Protein AF-A0A1M4LBP0-F1 (afdb_monomer)

Foldseek 3Di:
DKKWKDFQCAADDDPDCPDDRRDGPLVVLQVVCVVLVFPDKDKAFDQWDDPPPDDIDGADPPDGDRGGMIIIDTHAAPVSVVVSCVVCVVSRPPIDMDDDFDWDWDQDPPRDTDTDGSYDPPDDDDDDD

Sequence (129 aa):
MLRIYLKPGERIKVADAKIFNHRPLYRALVTSAKQAGIVNAVAHHTHYGYSNHGSLEERGVELQNPHLTMCVELIGERDKLELFCRQHGEHLRNKVIVYKHLEHWHIHHGADIVTSDMVEEHKPLVEAG

Mean predicted aligned error: 8.5 Å

Radius of gyration: 18.6 Å; Cα contacts (8 Å, |Δi|>4): 199; chains: 1; bounding box: 36×56×53 Å

pLDDT: mean 84.73, std 17.52, range [35.22, 98.62]

Nearest PDB structures (foldseek):
  6mm2-assembly1_A  TM=6.289E-01  e=5.106E-02  Cyanobium sp. PCC 7001
  7r31-assembly1_A  TM=5.724E-01  e=2.580E-02  Synechocystis sp. PCC 6803
  1pil-assembly1_A  TM=5.667E-01  e=2.580E-02  Escherichia coli
  7cyf-assembly1_D  TM=6.016E-01  e=5.433E-02  Synechocystis sp. PCC 6803 substr. Kazusa
  8d8k-assembly1_F  TM=4.060E-01  e=1.296E-01  Saccharomyces cerevisiae

Structure (mmCIF, N/CA/C/O backbone):
data_AF-A0A1M4LBP0-F1
#
_entry.id   AF-A0A1M4LBP0-F1
#
loop_
_atom_site.group_PDB
_atom_site.id
_atom_site.type_symbol
_atom_site.label_atom_id
_atom_site.label_alt_id
_atom_site.label_comp_id
_atom_site.label_asym_id
_atom_site.label_entity_id
_atom_site.label_seq_id
_atom_site.pdbx_PDB_ins_code
_atom_site.Cartn_x
_atom_site.Cartn_y
_atom_site.Cartn_z
_atom_site.occupancy
_atom_site.B_iso_or_equiv
_atom_site.auth_seq_id
_atom_site.auth_comp_id
_atom_site.auth_asym_id
_atom_site.auth_atom_id
_atom_site.pdbx_PDB_model_num
ATOM 1 N N . MET A 1 1 ? -0.328 -2.585 -10.300 1.00 96.12 1 MET A N 1
ATOM 2 C CA . MET A 1 1 ? -0.029 -1.847 -9.053 1.00 96.12 1 MET A CA 1
ATOM 3 C C . MET A 1 1 ? -1.271 -1.740 -8.202 1.00 96.12 1 MET A C 1
ATOM 5 O O . MET A 1 1 ? -2.327 -1.399 -8.720 1.00 96.12 1 MET A O 1
ATOM 9 N N . LEU A 1 2 ? -1.130 -1.999 -6.911 1.00 97.94 2 LEU A N 1
ATOM 10 C CA . LEU A 1 2 ? -2.164 -1.858 -5.900 1.00 97.94 2 LEU A CA 1
ATOM 11 C C . LEU A 1 2 ? -1.722 -0.795 -4.890 1.00 97.94 2 LEU A C 1
ATOM 13 O O . LEU A 1 2 ? -0.593 -0.841 -4.409 1.00 97.94 2 LEU A O 1
ATOM 17 N N . ARG A 1 3 ? -2.600 0.148 -4.556 1.00 98.31 3 ARG A N 1
ATOM 18 C CA . ARG A 1 3 ? -2.397 1.135 -3.489 1.00 98.31 3 ARG A CA 1
ATOM 19 C C . ARG A 1 3 ? -3.455 0.951 -2.420 1.00 98.31 3 ARG A C 1
ATOM 21 O O . ARG A 1 3 ? -4.644 1.003 -2.723 1.00 98.31 3 ARG A O 1
ATOM 28 N N . ILE A 1 4 ? -3.017 0.750 -1.186 1.00 98.06 4 ILE A N 1
ATOM 29 C CA . ILE A 1 4 ? -3.870 0.582 -0.010 1.00 98.06 4 ILE A CA 1
ATOM 30 C C . ILE A 1 4 ? -3.646 1.798 0.880 1.00 98.06 4 ILE A C 1
ATOM 32 O O . ILE A 1 4 ? -2.548 1.969 1.409 1.00 98.06 4 ILE A O 1
ATOM 36 N N . TYR A 1 5 ? -4.670 2.628 1.058 1.00 97.06 5 TYR A N 1
ATOM 37 C CA . TYR A 1 5 ? -4.601 3.795 1.935 1.00 97.06 5 TYR A CA 1
ATOM 38 C C . TYR A 1 5 ? -5.034 3.429 3.350 1.00 97.06 5 TYR A C 1
ATOM 40 O O . TYR A 1 5 ? -6.089 2.826 3.559 1.00 97.06 5 TYR A O 1
ATOM 48 N N . LEU A 1 6 ? -4.218 3.811 4.326 1.00 95.38 6 LEU A N 1
ATOM 49 C CA . LEU A 1 6 ? -4.428 3.521 5.740 1.00 95.38 6 LEU A CA 1
ATOM 50 C C . LEU A 1 6 ? -3.833 4.623 6.624 1.00 95.38 6 LEU A C 1
ATOM 52 O O . LEU A 1 6 ? -3.302 5.617 6.122 1.00 95.38 6 LEU A O 1
ATOM 56 N N . LYS A 1 7 ? -3.932 4.450 7.942 1.00 95.00 7 LYS A N 1
ATOM 57 C CA . LYS A 1 7 ? -3.351 5.360 8.935 1.00 95.00 7 LYS A CA 1
ATOM 58 C C . LYS A 1 7 ? -2.161 4.693 9.658 1.00 95.00 7 LYS A C 1
ATOM 60 O O . LYS A 1 7 ? -2.255 3.513 10.008 1.00 95.00 7 LYS A O 1
ATOM 65 N N . PRO A 1 8 ? -1.057 5.410 9.957 1.00 93.12 8 PRO A N 1
ATOM 66 C CA . PRO A 1 8 ? 0.112 4.874 10.664 1.00 93.12 8 PRO A CA 1
ATOM 67 C C . PRO A 1 8 ? -0.207 4.281 12.039 1.00 93.12 8 PRO A C 1
ATOM 69 O O . PRO A 1 8 ? 0.492 3.376 12.509 1.00 93.12 8 PRO A O 1
ATOM 72 N N . GLY A 1 9 ? -1.254 4.788 12.695 1.00 91.31 9 GLY A N 1
ATOM 73 C CA . GLY A 1 9 ? -1.736 4.294 13.982 1.00 91.31 9 GLY A CA 1
ATOM 74 C C . GLY A 1 9 ? -2.396 2.915 13.923 1.00 91.31 9 GLY A C 1
ATOM 75 O O . GLY A 1 9 ? -2.527 2.271 14.959 1.00 91.31 9 GLY A O 1
ATOM 76 N N . GLU A 1 10 ? -2.772 2.417 12.742 1.00 92.19 10 GLU A N 1
ATOM 77 C CA . GLU A 1 10 ? -3.477 1.138 12.624 1.00 92.19 10 GLU A CA 1
ATOM 78 C C . GLU A 1 10 ? -2.564 -0.055 12.931 1.00 92.19 10 GLU A C 1
ATOM 80 O O . GLU A 1 10 ? -1.349 -0.042 12.695 1.00 92.19 10 GLU A O 1
ATOM 85 N N . ARG A 1 11 ? -3.155 -1.098 13.514 1.00 90.38 11 ARG A N 1
ATOM 86 C CA . ARG A 1 11 ? -2.473 -2.289 14.034 1.00 90.38 11 ARG A CA 1
ATOM 87 C C . ARG A 1 11 ? -3.190 -3.544 13.551 1.00 90.38 11 ARG A C 1
ATOM 89 O O . ARG A 1 11 ? -4.388 -3.495 13.273 1.00 90.38 11 ARG A O 1
ATOM 96 N N . ILE A 1 12 ? -2.462 -4.657 13.469 1.00 85.56 12 ILE A N 1
ATOM 97 C CA . ILE A 1 12 ? -3.078 -5.969 13.234 1.00 85.56 12 ILE A CA 1
ATOM 98 C C . ILE A 1 12 ? -3.997 -6.286 14.418 1.00 85.56 12 ILE A C 1
ATOM 100 O O . ILE A 1 12 ? -3.584 -6.175 15.572 1.00 85.56 12 ILE A O 1
ATOM 104 N N . LYS A 1 13 ? -5.234 -6.690 14.130 1.00 71.50 13 LYS A N 1
ATOM 105 C CA . LYS A 1 13 ? -6.144 -7.259 15.127 1.00 71.50 13 LYS A CA 1
ATOM 106 C C . LYS A 1 13 ? -5.931 -8.773 15.123 1.00 71.50 13 LYS A C 1
ATOM 108 O O . LYS A 1 13 ? -6.282 -9.416 14.148 1.00 71.50 13 LYS A O 1
ATOM 113 N N . VAL A 1 14 ? -5.299 -9.334 16.152 1.00 64.19 14 VAL A N 1
ATOM 114 C CA . VAL A 1 14 ? -5.159 -10.795 16.301 1.00 64.19 14 VAL A CA 1
ATOM 115 C C . VAL A 1 14 ? -6.097 -11.236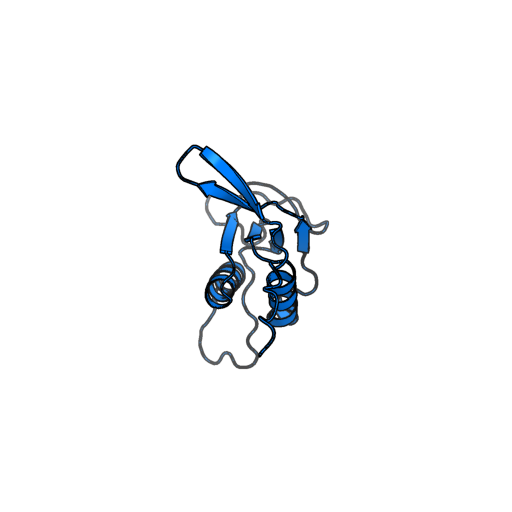 17.420 1.00 64.19 14 VAL A C 1
ATOM 117 O O . VAL A 1 14 ? -6.055 -10.648 18.499 1.00 64.19 14 VAL A O 1
ATOM 120 N N . ALA A 1 15 ? -6.940 -12.239 17.155 1.00 56.47 15 ALA A N 1
ATOM 121 C CA . ALA A 1 15 ? -7.993 -12.694 18.069 1.00 56.47 15 ALA A CA 1
ATOM 122 C C . ALA A 1 15 ? -7.472 -13.172 19.445 1.00 56.47 15 ALA A C 1
ATOM 124 O O . ALA A 1 15 ? -8.169 -12.994 20.434 1.00 56.47 15 ALA A O 1
ATOM 125 N N . ASP A 1 16 ? -6.230 -13.671 19.526 1.00 50.31 16 ASP A N 1
ATOM 126 C CA . ASP A 1 16 ? -5.628 -14.242 20.746 1.00 50.31 16 ASP A CA 1
ATOM 127 C C . ASP A 1 16 ? -4.268 -13.616 21.114 1.00 50.31 16 ASP A C 1
ATOM 129 O O . ASP A 1 16 ? -3.283 -14.299 21.410 1.00 50.31 16 ASP A O 1
ATOM 133 N N . ALA A 1 17 ? -4.158 -12.287 21.100 1.00 53.53 17 ALA A N 1
ATOM 134 C CA . ALA A 1 17 ? -2.903 -11.612 21.438 1.00 53.53 17 ALA A CA 1
ATOM 135 C C . ALA A 1 17 ? -2.641 -11.549 22.960 1.00 53.53 17 ALA A C 1
ATOM 137 O O . ALA A 1 17 ? -2.624 -10.475 23.557 1.00 53.53 17 ALA A O 1
ATOM 138 N N . LYS A 1 18 ? -2.338 -12.696 23.586 1.00 50.19 18 LYS A N 1
ATOM 139 C CA . LYS A 1 18 ? -1.623 -12.752 24.885 1.00 50.19 18 LYS A CA 1
ATOM 140 C C . LYS A 1 18 ? -0.152 -12.319 24.775 1.00 50.19 18 LYS A C 1
ATOM 142 O O . LYS A 1 18 ? 0.558 -12.274 25.774 1.00 50.19 18 LYS A O 1
ATOM 147 N N . ILE A 1 19 ? 0.318 -11.993 23.571 1.00 48.41 19 ILE A N 1
ATOM 148 C CA . ILE A 1 19 ? 1.683 -11.548 23.300 1.00 48.41 19 ILE A CA 1
ATOM 149 C C . ILE A 1 19 ? 1.604 -10.238 22.513 1.00 48.41 19 ILE A C 1
ATOM 151 O O . ILE A 1 19 ? 0.981 -10.185 21.456 1.00 48.41 19 ILE A O 1
ATOM 155 N N . PHE A 1 20 ? 2.253 -9.217 23.071 1.00 47.59 20 PHE A N 1
ATOM 156 C CA . PHE A 1 20 ? 2.520 -7.825 22.671 1.00 47.59 20 PHE A CA 1
ATOM 157 C C . PHE A 1 20 ? 2.863 -7.522 21.190 1.00 47.59 20 PHE A C 1
ATOM 159 O O . PHE A 1 20 ? 3.660 -6.626 20.904 1.00 47.59 20 PHE A O 1
ATOM 166 N N . ASN A 1 21 ? 2.291 -8.204 20.199 1.00 53.78 21 ASN A N 1
ATOM 167 C CA . ASN A 1 21 ? 2.608 -7.955 18.796 1.00 53.78 21 ASN A CA 1
ATOM 168 C C . ASN A 1 21 ? 1.789 -6.776 18.235 1.00 53.78 21 ASN A C 1
ATOM 170 O O . ASN A 1 21 ? 0.980 -6.919 17.321 1.00 53.78 21 ASN A O 1
ATOM 174 N N . HIS A 1 22 ? 2.032 -5.577 18.775 1.00 65.62 22 HIS A N 1
ATOM 175 C CA . HIS A 1 22 ? 1.492 -4.289 18.320 1.00 65.62 22 HIS A CA 1
ATOM 176 C C . HIS A 1 22 ? 2.155 -3.805 17.017 1.00 65.62 22 HIS A C 1
ATOM 178 O O . HIS A 1 22 ? 2.485 -2.622 16.872 1.00 65.62 22 HIS A O 1
ATOM 184 N N . ARG A 1 23 ? 2.406 -4.701 16.056 1.00 83.81 23 ARG A N 1
ATOM 185 C CA . ARG A 1 23 ? 3.055 -4.313 14.802 1.00 83.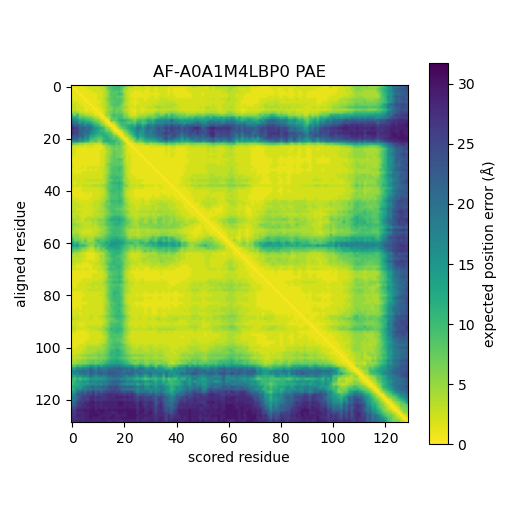81 23 ARG A CA 1
ATOM 186 C C . ARG A 1 23 ? 2.119 -3.375 14.017 1.00 83.81 23 ARG A C 1
ATOM 188 O O . ARG A 1 23 ? 0.945 -3.708 13.827 1.00 83.81 23 ARG A O 1
ATOM 195 N N . PRO A 1 24 ? 2.609 -2.213 13.544 1.00 92.94 24 PRO A N 1
ATOM 196 C CA . PRO A 1 24 ? 1.852 -1.355 12.640 1.00 92.94 24 PRO A CA 1
ATOM 197 C C . PRO A 1 24 ? 1.364 -2.125 11.416 1.00 92.94 24 PRO A C 1
ATOM 199 O O . PRO A 1 24 ? 2.148 -2.853 10.799 1.00 92.94 24 PRO A O 1
ATOM 202 N N . LEU A 1 25 ? 0.092 -1.942 11.054 1.00 94.38 25 LEU A N 1
ATOM 203 C CA . LEU A 1 25 ? -0.539 -2.669 9.952 1.00 94.38 25 LEU A CA 1
ATOM 204 C C . LEU A 1 25 ? 0.251 -2.497 8.647 1.00 94.38 25 LEU A C 1
ATOM 206 O O . LEU A 1 25 ? 0.520 -3.483 7.969 1.00 94.38 25 LEU A O 1
ATOM 210 N N . TYR A 1 26 ? 0.721 -1.283 8.339 1.00 96.12 26 TYR A N 1
ATOM 211 C CA . TYR A 1 26 ? 1.513 -1.035 7.129 1.00 96.12 26 TYR A CA 1
ATOM 212 C C . TYR A 1 26 ? 2.783 -1.900 7.063 1.00 96.12 26 TYR A C 1
ATOM 214 O O . TYR A 1 26 ? 3.101 -2.450 6.012 1.00 96.12 26 TYR A O 1
ATOM 222 N N . ARG A 1 27 ? 3.489 -2.086 8.192 1.00 95.75 27 ARG A N 1
ATOM 223 C CA . ARG A 1 27 ? 4.700 -2.927 8.247 1.00 95.75 27 ARG A CA 1
ATOM 224 C C . ARG A 1 27 ? 4.357 -4.390 8.039 1.00 95.75 27 ARG A C 1
ATOM 226 O O . ARG A 1 27 ? 5.108 -5.111 7.388 1.00 95.75 27 ARG A O 1
ATOM 233 N N . ALA A 1 28 ? 3.240 -4.827 8.611 1.00 95.19 28 ALA A N 1
ATOM 234 C CA . ALA A 1 28 ? 2.760 -6.188 8.455 1.00 95.19 28 ALA A CA 1
ATOM 235 C C . ALA A 1 28 ? 2.394 -6.499 7.002 1.00 95.19 28 ALA A C 1
ATOM 237 O O . ALA A 1 28 ? 2.820 -7.528 6.491 1.00 95.19 28 ALA A O 1
ATOM 238 N N . LEU A 1 29 ? 1.697 -5.579 6.327 1.00 97.00 29 LEU A N 1
ATOM 239 C CA . LEU A 1 29 ? 1.353 -5.712 4.912 1.00 97.00 29 LEU A CA 1
ATOM 240 C C . LEU A 1 29 ? 2.608 -5.792 4.036 1.00 97.00 29 LEU A C 1
ATOM 242 O O . LEU A 1 29 ? 2.716 -6.710 3.234 1.00 97.00 29 LEU A O 1
ATOM 246 N N . VAL A 1 30 ? 3.591 -4.906 4.233 1.00 98.06 30 VAL A N 1
ATOM 247 C CA . VAL A 1 30 ? 4.858 -4.953 3.474 1.00 98.06 30 VAL A CA 1
ATOM 248 C C . VAL A 1 30 ? 5.629 -6.253 3.741 1.00 98.06 30 VAL A C 1
ATOM 250 O O . VAL A 1 30 ? 6.148 -6.869 2.812 1.00 98.06 30 VAL A O 1
ATOM 253 N N . THR A 1 31 ? 5.669 -6.714 4.996 1.00 97.00 31 THR A N 1
ATOM 254 C CA . THR A 1 31 ? 6.330 -7.985 5.353 1.00 97.00 31 THR A CA 1
ATOM 255 C C . THR A 1 31 ? 5.640 -9.177 4.686 1.00 97.00 31 THR A C 1
ATOM 257 O O . THR A 1 31 ? 6.312 -10.014 4.089 1.00 97.00 31 THR A O 1
ATOM 260 N N . SER A 1 32 ? 4.308 -9.233 4.757 1.00 96.62 32 SER A N 1
ATOM 261 C CA . SER A 1 32 ? 3.504 -10.288 4.134 1.00 96.62 32 SER A CA 1
ATOM 262 C C . SER A 1 32 ? 3.657 -10.275 2.612 1.00 96.62 32 SER A C 1
ATOM 264 O O . SER A 1 32 ? 3.855 -11.315 1.995 1.00 96.62 32 SER A O 1
ATOM 266 N N . ALA A 1 33 ? 3.681 -9.088 1.996 1.00 97.94 33 ALA A N 1
ATOM 267 C CA . ALA A 1 33 ? 3.872 -8.940 0.556 1.00 97.94 33 ALA A CA 1
ATOM 268 C C . ALA A 1 33 ? 5.214 -9.522 0.096 1.00 97.94 33 ALA A C 1
ATOM 270 O O . ALA A 1 33 ? 5.274 -10.229 -0.911 1.00 97.94 33 ALA A O 1
ATOM 271 N N . LYS A 1 34 ? 6.283 -9.287 0.870 1.00 97.62 34 LYS A N 1
ATOM 272 C CA . LYS A 1 34 ? 7.595 -9.887 0.603 1.00 97.62 34 LYS A CA 1
ATOM 273 C C . LYS A 1 34 ? 7.552 -11.414 0.690 1.00 97.62 34 LYS A C 1
ATOM 275 O O . LYS A 1 34 ? 8.143 -12.077 -0.156 1.00 97.62 34 LYS A O 1
ATOM 280 N N . GLN A 1 35 ? 6.857 -11.961 1.688 1.00 96.75 35 GLN A N 1
ATOM 281 C CA . GLN A 1 35 ? 6.678 -13.410 1.857 1.00 96.75 35 GLN A CA 1
ATOM 282 C C . GLN A 1 35 ? 5.843 -14.027 0.725 1.00 96.75 35 GLN A C 1
ATOM 284 O O . GLN A 1 35 ? 6.130 -15.138 0.297 1.00 96.75 35 GLN A O 1
ATOM 289 N N . ALA A 1 36 ? 4.866 -13.286 0.198 1.00 95.38 36 ALA A N 1
ATOM 290 C CA . ALA A 1 36 ? 4.028 -13.684 -0.931 1.00 95.38 36 ALA A CA 1
ATOM 291 C C . ALA A 1 36 ? 4.718 -13.546 -2.306 1.00 95.38 36 ALA A C 1
ATOM 293 O O . ALA A 1 36 ? 4.089 -13.793 -3.333 1.00 95.38 36 ALA A O 1
ATOM 294 N N . GLY A 1 37 ? 5.989 -13.128 -2.353 1.00 95.56 37 GLY A N 1
ATOM 295 C CA . GLY A 1 37 ? 6.730 -12.976 -3.607 1.00 95.56 37 GLY A CA 1
ATOM 296 C C . GLY A 1 37 ? 6.247 -11.816 -4.484 1.00 95.56 37 GLY A C 1
ATOM 297 O O . GLY A 1 37 ? 6.452 -11.840 -5.696 1.00 95.56 37 GLY A O 1
ATOM 298 N N . ILE A 1 38 ? 5.600 -10.802 -3.899 1.00 97.00 38 ILE A N 1
ATOM 299 C CA . ILE A 1 38 ? 5.228 -9.578 -4.621 1.00 97.00 38 ILE A CA 1
ATOM 300 C C . ILE A 1 38 ? 6.509 -8.841 -5.046 1.00 97.00 38 ILE A C 1
ATOM 302 O O . ILE A 1 38 ? 7.414 -8.648 -4.230 1.00 97.00 38 ILE A O 1
ATOM 306 N N . VAL A 1 39 ? 6.572 -8.425 -6.319 1.00 94.81 39 VAL A N 1
ATOM 307 C CA . VAL A 1 39 ? 7.778 -7.863 -6.961 1.00 94.81 39 VAL A CA 1
ATOM 308 C C . VAL A 1 39 ? 8.309 -6.643 -6.211 1.00 94.81 39 VAL A C 1
ATOM 310 O O . VAL A 1 39 ? 9.508 -6.548 -5.957 1.00 94.81 39 VAL A O 1
ATOM 313 N N . ASN A 1 40 ? 7.426 -5.728 -5.809 1.00 97.50 40 ASN A N 1
ATOM 314 C CA . ASN A 1 40 ? 7.792 -4.576 -4.989 1.00 97.50 40 ASN A CA 1
ATOM 315 C C . ASN A 1 40 ? 6.697 -4.239 -3.971 1.00 97.50 40 ASN A C 1
ATOM 317 O O . ASN A 1 40 ? 5.509 -4.324 -4.283 1.00 97.50 40 ASN A O 1
ATOM 321 N N . ALA A 1 41 ? 7.102 -3.823 -2.770 1.00 98.38 41 ALA A N 1
ATOM 322 C CA . ALA A 1 41 ? 6.202 -3.423 -1.694 1.00 98.38 41 ALA A CA 1
ATOM 323 C C . ALA A 1 41 ? 6.811 -2.279 -0.873 1.00 98.38 41 ALA A C 1
ATOM 325 O O . ALA A 1 41 ? 7.858 -2.455 -0.248 1.00 98.38 41 ALA A O 1
ATOM 326 N N . VAL A 1 42 ? 6.156 -1.117 -0.845 1.00 98.25 42 VAL A N 1
ATOM 327 C CA . VAL A 1 42 ? 6.672 0.097 -0.188 1.00 98.25 42 VAL A CA 1
ATOM 328 C C . VAL A 1 42 ? 5.570 0.786 0.613 1.00 98.25 42 VAL A C 1
ATOM 330 O O . VAL A 1 42 ? 4.406 0.789 0.225 1.00 98.25 42 VAL A O 1
ATOM 333 N N . ALA A 1 43 ? 5.936 1.381 1.749 1.00 97.88 43 ALA A N 1
ATOM 334 C CA . A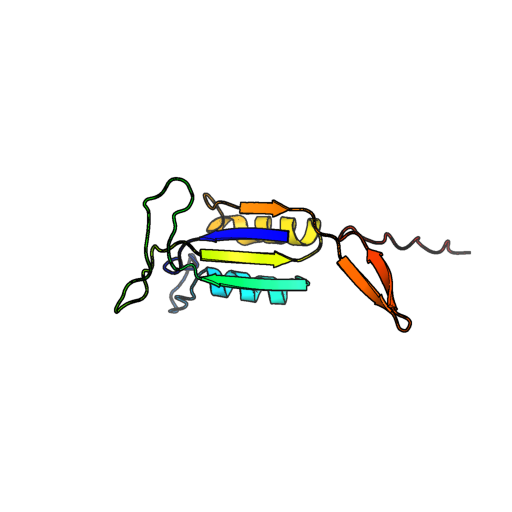LA A 1 43 ? 5.055 2.236 2.536 1.00 97.88 43 ALA A CA 1
ATOM 335 C C . ALA A 1 43 ? 5.447 3.711 2.357 1.00 97.88 43 ALA A C 1
ATOM 337 O O . ALA A 1 43 ? 6.560 4.108 2.696 1.00 97.88 43 ALA A O 1
ATOM 338 N N . HIS A 1 44 ? 4.520 4.527 1.863 1.00 96.75 44 HIS A N 1
ATOM 339 C CA . HIS A 1 44 ? 4.690 5.961 1.657 1.00 96.75 44 HIS A CA 1
ATOM 340 C C . HIS A 1 44 ? 4.011 6.740 2.780 1.00 96.75 44 HIS A C 1
ATOM 342 O O . HIS A 1 44 ? 2.791 6.667 2.943 1.00 96.75 44 HIS A O 1
ATOM 348 N N . HIS A 1 45 ? 4.797 7.514 3.524 1.00 93.12 45 HIS A N 1
ATOM 349 C CA . HIS A 1 45 ? 4.279 8.507 4.459 1.00 93.12 45 HIS A CA 1
ATOM 350 C C . HIS A 1 45 ? 3.964 9.803 3.711 1.00 93.12 45 HIS A C 1
ATOM 352 O O . HIS A 1 45 ? 4.768 10.262 2.900 1.00 93.12 45 HIS A O 1
ATOM 358 N N . THR A 1 46 ? 2.803 10.393 3.987 1.00 92.31 46 THR A N 1
ATOM 359 C CA . THR A 1 46 ? 2.469 11.730 3.484 1.00 92.31 46 THR A CA 1
ATOM 360 C C . THR A 1 46 ? 2.851 12.796 4.509 1.00 92.31 46 THR A C 1
ATOM 362 O O . THR A 1 46 ? 3.175 12.481 5.654 1.00 92.31 46 THR A O 1
ATOM 365 N N . HIS A 1 47 ? 2.854 14.057 4.080 1.00 93.81 47 HIS A N 1
ATOM 366 C CA . HIS A 1 47 ? 3.083 15.216 4.949 1.00 93.81 47 HIS A CA 1
ATOM 367 C C . HIS A 1 47 ? 1.791 15.977 5.254 1.00 93.81 47 HIS A C 1
ATOM 369 O O . HIS A 1 47 ? 1.679 16.592 6.306 1.00 93.81 47 HIS A O 1
ATOM 375 N N . TYR A 1 48 ? 0.822 15.910 4.344 1.00 95.19 48 TYR A N 1
ATOM 376 C CA . TYR A 1 48 ? -0.479 16.547 4.446 1.00 95.19 48 TYR A CA 1
ATOM 377 C C . TYR A 1 48 ? -1.461 15.791 3.555 1.00 95.19 48 TYR A C 1
ATOM 379 O O . TYR A 1 48 ? -1.093 15.381 2.449 1.00 95.19 48 TYR A O 1
ATOM 387 N N . GLY A 1 49 ? -2.693 15.597 4.012 1.00 94.06 49 GLY A N 1
ATOM 388 C CA . GLY A 1 49 ? -3.736 15.009 3.181 1.00 94.06 49 GLY A CA 1
ATOM 389 C C . GLY A 1 49 ? -4.896 14.419 3.964 1.00 94.06 49 GLY A C 1
ATOM 390 O O . GLY A 1 49 ? -4.939 14.442 5.188 1.00 94.06 49 GLY A O 1
ATOM 391 N N . TYR A 1 50 ? -5.837 13.851 3.223 1.00 93.75 50 TYR A N 1
ATOM 392 C CA . TYR A 1 50 ? -6.986 13.126 3.747 1.00 93.75 50 TYR A CA 1
ATOM 393 C C . TYR A 1 50 ? -7.192 11.850 2.929 1.00 93.75 50 TYR A C 1
ATOM 395 O O . TYR A 1 50 ? -6.640 11.687 1.840 1.00 93.75 50 TYR A O 1
ATOM 403 N N . SER A 1 51 ? -7.990 10.923 3.447 1.00 91.12 51 SER A N 1
ATOM 404 C CA . SER A 1 51 ? -8.402 9.731 2.706 1.00 91.12 51 SER A CA 1
ATOM 405 C C . SER A 1 51 ? -9.801 9.313 3.132 1.00 91.12 51 SER A C 1
ATOM 407 O O . SER A 1 51 ? -10.211 9.579 4.263 1.00 91.12 51 SER A O 1
ATOM 409 N N . ASN A 1 52 ? -10.526 8.662 2.221 1.00 90.88 52 ASN A N 1
ATOM 410 C CA . ASN A 1 52 ? -11.867 8.129 2.452 1.00 90.88 52 ASN A CA 1
ATOM 411 C C . ASN A 1 52 ? -12.862 9.164 3.015 1.00 90.88 52 ASN A C 1
ATOM 413 O O . ASN A 1 52 ? -13.573 8.880 3.974 1.00 90.88 52 ASN A O 1
ATOM 417 N N . HIS A 1 53 ? -12.857 10.383 2.462 1.00 90.31 53 HIS A N 1
ATOM 418 C CA . HIS A 1 53 ? -13.684 11.513 2.923 1.00 90.31 53 HIS A CA 1
ATOM 419 C C . HIS A 1 53 ? -13.452 11.938 4.387 1.00 90.31 53 HIS A C 1
ATOM 421 O O . HIS A 1 53 ? -14.284 12.629 4.969 1.00 90.31 53 HIS A O 1
ATOM 427 N N . GLY A 1 54 ? -12.334 11.529 4.994 1.00 89.50 54 GLY A N 1
ATOM 428 C CA . GLY A 1 54 ? -11.940 11.979 6.324 1.00 89.50 54 GLY A CA 1
ATOM 429 C C . GLY A 1 54 ? -11.450 13.428 6.346 1.00 89.50 54 GLY A C 1
ATOM 430 O O . GLY A 1 54 ? -11.293 14.070 5.308 1.00 89.50 54 GLY A O 1
ATOM 431 N N . SER A 1 55 ? -11.170 13.919 7.551 1.00 93.38 55 SER A N 1
ATOM 432 C CA . SER A 1 55 ? -10.583 15.240 7.770 1.00 93.38 55 SER A CA 1
ATOM 433 C C . SER A 1 55 ? -9.204 15.379 7.125 1.00 93.38 55 SER A C 1
ATOM 435 O O . SER A 1 55 ? -8.485 14.395 6.930 1.00 93.38 55 SER A O 1
ATOM 437 N N . LEU A 1 56 ? -8.836 16.626 6.831 1.00 95.38 56 LEU A N 1
ATOM 438 C CA . LEU A 1 56 ? -7.466 16.989 6.492 1.00 95.38 56 LEU A CA 1
ATOM 439 C C . LEU A 1 56 ? -6.569 16.785 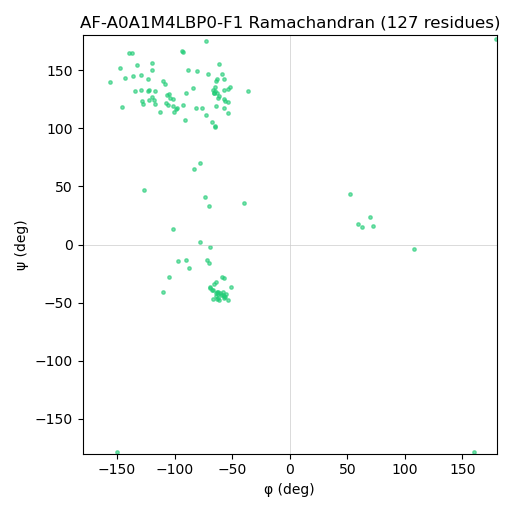7.709 1.00 95.38 56 LEU A C 1
ATOM 441 O O . LEU A 1 56 ? -6.877 17.248 8.803 1.00 95.38 56 LEU A O 1
ATOM 445 N N . GLU A 1 57 ? -5.460 16.097 7.485 1.00 95.12 57 GLU A N 1
ATOM 446 C CA . GLU A 1 57 ? -4.454 15.789 8.486 1.00 95.12 57 GLU A CA 1
ATOM 447 C C . GLU A 1 57 ? -3.108 16.326 8.011 1.00 95.12 57 GLU A C 1
ATOM 449 O O . GLU A 1 57 ? -2.771 16.239 6.828 1.00 95.12 57 GLU A O 1
ATOM 454 N N . GLU A 1 58 ? -2.311 16.834 8.943 1.00 93.44 58 GLU A N 1
ATOM 455 C CA . GLU A 1 58 ? -0.945 17.284 8.693 1.00 93.44 58 GLU A CA 1
ATOM 456 C C . GLU A 1 58 ? 0.044 16.494 9.544 1.00 93.44 58 GLU A C 1
ATOM 458 O O . GLU A 1 58 ? -0.294 15.927 10.592 1.00 93.44 58 GLU A O 1
ATOM 463 N N . ARG A 1 59 ? 1.291 16.438 9.085 1.00 90.31 59 ARG A N 1
ATOM 464 C CA . ARG A 1 59 ? 2.411 15.951 9.876 1.00 90.31 59 ARG A CA 1
ATOM 465 C C . ARG A 1 59 ? 2.522 16.775 11.157 1.00 90.31 59 ARG A C 1
ATOM 467 O O . ARG A 1 59 ? 2.658 17.990 11.116 1.00 90.31 59 ARG A O 1
ATOM 474 N N . GLY A 1 60 ? 2.509 16.092 12.298 1.00 85.56 60 GLY A N 1
ATOM 475 C CA . GLY A 1 60 ? 2.769 16.745 13.574 1.00 85.56 60 GLY A CA 1
ATOM 476 C C . GLY A 1 60 ? 4.199 17.286 13.631 1.00 85.56 60 GLY A C 1
ATOM 477 O O . GLY A 1 60 ? 5.137 16.652 13.141 1.00 85.56 60 GLY A O 1
ATOM 478 N N . VAL A 1 61 ? 4.342 18.473 14.221 1.00 83.00 61 VAL A N 1
ATOM 479 C CA . VAL A 1 61 ? 5.617 19.200 14.320 1.00 83.00 61 VAL A CA 1
ATOM 480 C C . VAL A 1 61 ? 6.584 18.491 15.275 1.00 83.00 61 VAL A C 1
ATOM 482 O O . VAL A 1 61 ? 7.775 18.402 14.994 1.00 83.00 61 VAL A O 1
ATOM 485 N N . GLU A 1 62 ? 6.060 17.917 16.362 1.00 85.56 62 GLU A N 1
ATOM 486 C CA . GLU A 1 62 ? 6.857 17.261 17.412 1.00 85.56 62 GLU A CA 1
ATOM 487 C C . GLU A 1 62 ? 6.679 15.736 17.438 1.00 85.56 62 GLU A C 1
ATOM 489 O O . GLU A 1 62 ? 7.643 14.985 17.588 1.00 85.56 62 GLU A O 1
ATOM 494 N N . LEU A 1 63 ? 5.444 15.257 17.261 1.00 84.12 63 LEU A N 1
ATOM 495 C CA . LEU A 1 63 ? 5.091 13.837 17.279 1.00 84.12 63 LEU A CA 1
ATOM 496 C C . LEU A 1 63 ? 4.491 13.406 15.942 1.00 84.12 63 LEU A C 1
ATOM 498 O O . LEU A 1 63 ? 3.826 14.173 15.250 1.00 84.12 63 LEU A O 1
ATOM 502 N N . GLN A 1 64 ? 4.692 12.136 15.588 1.00 85.12 64 GLN A N 1
ATOM 503 C CA . GLN A 1 64 ? 4.061 11.551 14.407 1.00 85.12 64 GLN A CA 1
ATOM 504 C C . GLN A 1 64 ? 2.539 11.572 14.567 1.00 85.12 64 GLN A C 1
ATOM 506 O O . GLN A 1 64 ? 2.019 11.029 15.539 1.00 85.12 64 GLN A O 1
ATOM 511 N N . ASN A 1 65 ? 1.831 12.145 13.592 1.00 90.81 65 ASN A N 1
ATOM 512 C CA . ASN A 1 65 ? 0.373 12.115 13.568 1.00 90.81 65 ASN A CA 1
ATOM 513 C C . ASN A 1 65 ? -0.098 10.689 13.196 1.00 90.81 65 ASN A C 1
ATOM 515 O O . ASN A 1 65 ? 0.106 10.260 12.055 1.00 90.81 65 ASN A O 1
ATOM 519 N N . PRO A 1 66 ? -0.729 9.931 14.117 1.00 89.81 66 PRO A N 1
ATOM 520 C CA . PRO A 1 66 ? -1.165 8.564 13.846 1.00 89.81 66 PRO A CA 1
ATOM 521 C C . PRO A 1 66 ? -2.361 8.495 12.889 1.00 89.81 66 PRO A C 1
ATOM 523 O O . PRO A 1 66 ? -2.667 7.401 12.409 1.00 89.81 66 PRO A O 1
ATOM 526 N N . HIS A 1 67 ? -3.036 9.620 12.632 1.00 90.94 67 HIS A N 1
ATOM 527 C CA . HIS A 1 67 ? -4.202 9.733 11.760 1.00 90.94 67 HIS A CA 1
ATOM 528 C C . HIS A 1 67 ? -3.877 10.206 10.345 1.00 90.94 67 HIS A C 1
ATOM 530 O O . HIS A 1 67 ? -4.716 10.025 9.459 1.00 90.94 67 HIS A O 1
ATOM 536 N N . LEU A 1 68 ? -2.666 10.728 10.128 1.00 93.38 68 LEU A N 1
ATOM 537 C C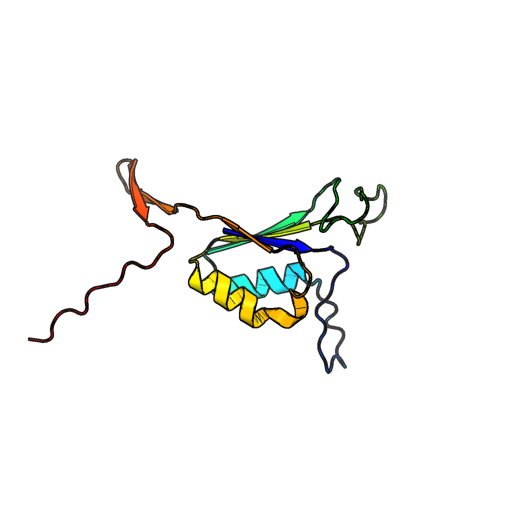A . LEU A 1 68 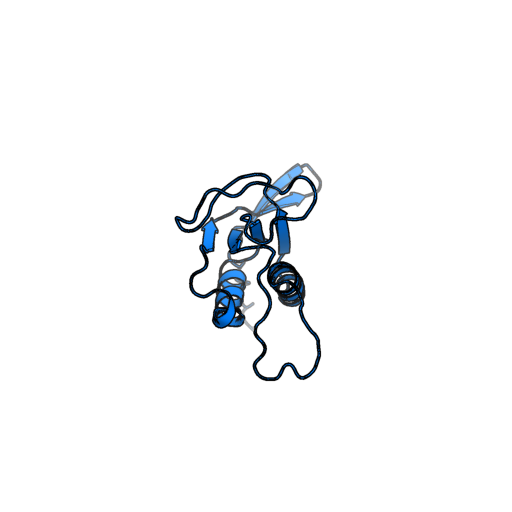? -2.199 11.187 8.827 1.00 93.38 68 LEU A CA 1
ATOM 538 C C . LEU A 1 68 ? -2.280 10.065 7.797 1.00 93.38 68 LEU A C 1
ATOM 540 O O . LEU A 1 68 ? -1.866 8.940 8.060 1.00 93.38 68 LEU A O 1
ATOM 544 N N . THR A 1 69 ? -2.824 10.351 6.619 1.00 94.06 69 THR A N 1
ATOM 545 C CA . THR A 1 69 ? -2.964 9.316 5.595 1.00 94.06 69 THR A CA 1
ATOM 546 C C . THR A 1 69 ? -1.599 8.794 5.134 1.00 94.06 69 THR A C 1
ATOM 548 O O . THR A 1 69 ? -0.623 9.533 5.009 1.00 94.06 69 THR A O 1
ATOM 551 N N . MET A 1 70 ? -1.510 7.496 4.879 1.00 95.50 70 MET A N 1
ATOM 552 C CA . MET A 1 70 ? -0.350 6.858 4.269 1.00 95.50 70 MET A CA 1
ATOM 553 C C . MET A 1 70 ? -0.807 5.802 3.264 1.00 95.50 70 MET A C 1
ATOM 555 O O . MET A 1 70 ? -1.966 5.381 3.285 1.00 95.50 70 MET A O 1
ATOM 559 N N . CYS A 1 71 ? 0.100 5.343 2.405 1.00 96.81 71 CYS A N 1
ATOM 560 C CA . CYS A 1 71 ? -0.210 4.327 1.403 1.00 96.81 71 CYS A CA 1
ATOM 561 C C . CYS A 1 71 ? 0.803 3.183 1.443 1.00 96.81 71 CYS A C 1
ATOM 563 O O . CYS A 1 71 ? 2.005 3.430 1.438 1.00 96.81 71 CYS A O 1
ATOM 565 N N . VAL A 1 72 ? 0.326 1.938 1.425 1.00 98.31 72 VAL A N 1
ATOM 566 C CA . VAL A 1 72 ? 1.143 0.785 1.024 1.00 98.31 72 VAL A CA 1
ATOM 567 C C . VAL A 1 72 ? 0.929 0.555 -0.467 1.00 98.31 72 VAL A C 1
ATOM 569 O O . VAL A 1 72 ? -0.201 0.344 -0.906 1.00 98.31 72 VAL A O 1
ATOM 572 N N . GLU A 1 73 ? 2.004 0.634 -1.240 1.00 98.62 73 GLU A N 1
ATOM 573 C CA . GLU A 1 73 ? 2.022 0.375 -2.676 1.00 98.62 73 GLU A CA 1
ATOM 574 C C . GLU A 1 73 ? 2.658 -0.986 -2.952 1.00 98.62 73 GLU A C 1
ATOM 576 O O . GLU A 1 73 ? 3.748 -1.278 -2.461 1.00 98.62 73 GLU A O 1
ATOM 581 N N . LEU A 1 74 ? 1.968 -1.807 -3.741 1.00 98.44 74 LEU A N 1
ATOM 582 C CA . LEU A 1 74 ? 2.396 -3.137 -4.153 1.00 98.44 74 LEU A CA 1
ATOM 583 C C . LEU A 1 74 ? 2.436 -3.214 -5.686 1.00 98.44 74 LEU A C 1
ATOM 585 O O . LEU A 1 74 ? 1.485 -2.817 -6.369 1.00 98.44 74 LEU A O 1
ATOM 589 N N . ILE A 1 75 ? 3.515 -3.755 -6.241 1.00 97.00 75 ILE A N 1
ATOM 590 C CA . ILE A 1 75 ? 3.667 -4.022 -7.677 1.00 97.00 75 ILE A CA 1
ATOM 591 C C . ILE A 1 75 ? 3.874 -5.522 -7.846 1.00 97.00 75 ILE A C 1
ATOM 593 O O 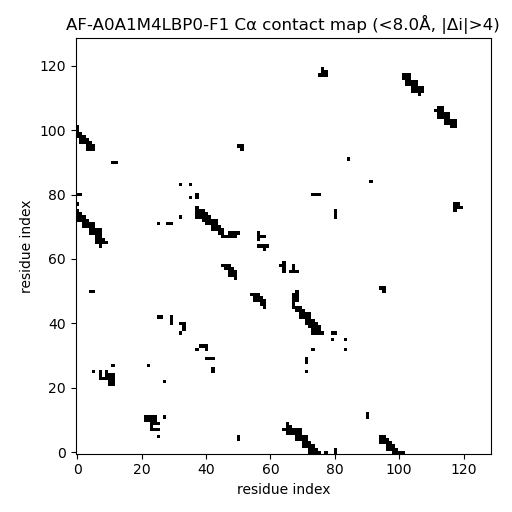. ILE A 1 75 ? 4.727 -6.116 -7.193 1.00 97.00 75 ILE A O 1
ATOM 597 N N . GLY A 1 76 ? 3.066 -6.131 -8.702 1.00 94.88 76 GLY A N 1
ATOM 598 C CA . GLY A 1 76 ? 3.040 -7.564 -8.942 1.00 94.88 76 GLY A CA 1
ATOM 599 C C . GLY A 1 76 ? 1.966 -7.905 -9.968 1.00 94.88 76 GLY A C 1
ATOM 600 O O . GLY A 1 76 ? 1.227 -7.020 -10.417 1.00 94.88 76 GLY A O 1
ATOM 601 N N . GLU A 1 77 ? 1.899 -9.185 -10.319 1.00 93.38 77 GLU A N 1
ATOM 602 C CA . GLU A 1 77 ? 0.848 -9.739 -11.172 1.00 93.38 77 GLU A CA 1
ATOM 603 C C . GLU A 1 77 ? -0.530 -9.505 -10.553 1.00 93.38 77 GLU A C 1
ATOM 605 O O . GLU A 1 77 ? -0.687 -9.512 -9.325 1.00 93.38 77 GLU A O 1
ATOM 610 N N . ARG A 1 78 ? -1.539 -9.297 -11.404 1.00 94.06 78 ARG A N 1
ATOM 611 C CA . ARG A 1 78 ? -2.902 -8.984 -10.955 1.00 94.06 78 ARG A CA 1
ATOM 612 C C . ARG A 1 78 ? -3.427 -10.021 -9.961 1.00 94.06 78 ARG A C 1
ATOM 614 O O . ARG A 1 78 ? -3.900 -9.636 -8.893 1.00 94.06 78 ARG A O 1
ATOM 621 N N . ASP A 1 79 ? -3.273 -11.299 -10.276 1.00 94.75 79 ASP A N 1
ATOM 622 C CA . ASP A 1 79 ? -3.856 -12.390 -9.493 1.00 94.75 79 ASP A CA 1
ATOM 623 C C . ASP A 1 79 ? -3.187 -12.528 -8.123 1.00 94.75 79 ASP A C 1
ATOM 625 O O . ASP A 1 79 ? -3.862 -12.726 -7.113 1.00 94.75 79 ASP A O 1
ATOM 629 N N . LYS A 1 80 ? -1.868 -12.301 -8.046 1.00 96.00 80 LYS A N 1
ATOM 630 C CA . LYS A 1 80 ? -1.139 -12.239 -6.769 1.00 96.00 80 LYS A CA 1
ATOM 631 C C . LYS A 1 80 ? -1.604 -11.066 -5.911 1.00 96.00 80 LYS A C 1
ATOM 633 O O . LYS A 1 80 ? -1.779 -11.221 -4.703 1.00 96.00 80 LYS A O 1
ATOM 638 N N . LEU A 1 81 ? -1.824 -9.897 -6.516 1.00 97.19 81 LEU A N 1
ATOM 639 C CA . LEU A 1 81 ? -2.328 -8.718 -5.804 1.00 97.19 81 LEU A CA 1
ATOM 640 C C . LEU A 1 81 ? -3.768 -8.928 -5.309 1.00 97.19 81 LEU A C 1
ATOM 642 O O . LEU A 1 81 ? -4.096 -8.532 -4.189 1.00 97.19 81 LEU A O 1
ATOM 646 N N . GLU A 1 82 ? -4.613 -9.584 -6.102 1.00 97.38 82 GLU A N 1
ATOM 647 C CA . GLU A 1 82 ? -5.975 -9.933 -5.700 1.00 97.38 82 GLU A CA 1
ATOM 648 C C . GLU A 1 82 ? -5.989 -10.966 -4.564 1.00 97.38 82 GLU A C 1
ATOM 650 O O . GLU A 1 82 ? -6.681 -10.775 -3.557 1.00 97.38 82 GLU A O 1
ATOM 655 N N . LEU A 1 83 ? -5.188 -12.029 -4.682 1.00 97.56 83 LEU A N 1
ATOM 656 C CA . LEU A 1 83 ? -5.033 -13.041 -3.638 1.00 97.56 83 LEU A CA 1
ATOM 657 C C . LEU A 1 83 ? -4.552 -12.413 -2.326 1.00 97.56 83 LEU A C 1
ATOM 659 O O . LEU A 1 83 ? -5.111 -12.700 -1.265 1.00 97.56 83 LEU A O 1
ATOM 663 N N . PHE A 1 84 ? -3.579 -11.503 -2.400 1.00 97.50 84 PHE A N 1
ATOM 664 C CA . PHE A 1 84 ? -3.094 -10.749 -1.247 1.00 97.50 84 PHE A CA 1
ATOM 665 C C . PHE A 1 84 ? -4.226 -9.965 -0.563 1.00 97.50 84 PHE A C 1
ATOM 667 O O . PHE A 1 84 ? -4.385 -10.027 0.659 1.00 97.50 84 PHE A O 1
ATOM 674 N N . CYS A 1 85 ? -5.072 -9.272 -1.335 1.00 97.19 85 CYS A N 1
ATOM 675 C CA . CYS A 1 85 ? -6.242 -8.583 -0.787 1.00 97.19 85 CYS A CA 1
ATOM 676 C C . CYS A 1 85 ? -7.215 -9.539 -0.086 1.00 97.19 85 CYS A C 1
ATOM 678 O O . CYS A 1 85 ? -7.697 -9.219 1.002 1.00 97.19 85 CYS A O 1
ATOM 680 N N . ARG A 1 86 ? -7.491 -10.707 -0.681 1.00 96.44 86 ARG A N 1
ATOM 681 C CA . ARG A 1 86 ? -8.387 -11.721 -0.101 1.00 96.44 86 ARG A CA 1
ATOM 682 C C . ARG A 1 86 ? -7.842 -12.253 1.229 1.00 96.44 86 ARG A C 1
ATOM 684 O O . ARG A 1 86 ? -8.578 -12.283 2.213 1.00 96.44 86 ARG A O 1
ATOM 691 N N . GLN A 1 87 ? -6.552 -12.589 1.287 1.00 95.50 87 GLN A N 1
ATOM 692 C CA . GLN A 1 87 ? -5.886 -13.102 2.495 1.00 95.50 87 GLN A CA 1
ATOM 693 C C . GLN A 1 87 ? -5.860 -12.086 3.645 1.00 95.50 87 GLN A C 1
ATOM 695 O O . GLN A 1 87 ? -5.952 -12.464 4.811 1.00 95.50 87 GLN A O 1
ATOM 700 N N . HIS A 1 88 ? -5.782 -10.791 3.332 1.00 95.25 88 HIS A N 1
ATOM 701 C CA . HIS A 1 88 ? -5.776 -9.714 4.326 1.00 95.25 88 HIS A CA 1
ATOM 702 C C . HIS A 1 88 ? -7.128 -9.011 4.484 1.00 95.25 88 HIS A C 1
ATOM 704 O O . HIS A 1 88 ? -7.202 -7.957 5.125 1.00 95.25 88 HIS A O 1
ATOM 710 N N . GLY A 1 89 ? -8.205 -9.593 3.943 1.00 93.12 89 GLY A N 1
ATOM 711 C CA . GLY A 1 89 ? -9.523 -8.967 3.867 1.00 93.12 89 GLY A CA 1
ATOM 712 C C . GLY A 1 89 ? -10.007 -8.415 5.206 1.00 93.12 89 GLY A C 1
ATOM 713 O O . GLY A 1 89 ? -10.565 -7.324 5.251 1.00 93.12 89 GLY A O 1
ATOM 714 N N . GLU A 1 90 ? -9.710 -9.094 6.318 1.00 91.50 90 GLU A N 1
ATOM 715 C CA . GLU A 1 90 ? -10.101 -8.639 7.653 1.00 91.50 90 GLU A CA 1
ATOM 716 C C . GLU A 1 90 ? -9.603 -7.231 8.007 1.00 91.50 90 GLU A C 1
ATOM 718 O O . GLU A 1 90 ? -10.368 -6.403 8.511 1.00 91.50 90 GLU A O 1
ATOM 723 N N . HIS A 1 91 ? -8.337 -6.946 7.710 1.00 91.69 91 HIS A N 1
ATOM 724 C CA . HIS A 1 91 ? -7.701 -5.661 8.003 1.00 91.69 91 HIS A CA 1
ATOM 725 C C . HIS A 1 91 ? -7.904 -4.632 6.890 1.00 91.69 91 HIS A C 1
ATOM 727 O O . HIS A 1 91 ? -7.754 -3.430 7.120 1.00 91.69 91 HIS A O 1
ATOM 733 N N . LEU A 1 92 ? -8.233 -5.106 5.688 1.00 94.62 92 LEU A N 1
ATOM 734 C CA . LEU A 1 92 ? -8.424 -4.283 4.500 1.00 94.62 92 LEU A CA 1
ATOM 735 C C . LEU A 1 92 ? -9.869 -3.803 4.314 1.00 94.62 92 LEU A C 1
ATOM 737 O O . LEU A 1 92 ? -10.103 -2.873 3.542 1.00 94.62 92 LEU A O 1
ATOM 741 N N . ARG A 1 93 ? -10.840 -4.373 5.040 1.00 91.94 93 ARG A N 1
ATOM 742 C CA . ARG A 1 93 ? -12.224 -3.878 5.040 1.00 91.94 93 ARG A CA 1
ATOM 743 C C . ARG A 1 93 ? -12.274 -2.373 5.326 1.00 91.94 93 ARG A C 1
ATOM 745 O O . ARG A 1 93 ? -11.619 -1.873 6.243 1.00 91.94 93 ARG A O 1
ATOM 752 N N . ASN A 1 94 ? -13.096 -1.667 4.551 1.00 91.12 94 ASN A N 1
ATOM 753 C CA . ASN A 1 94 ? -13.332 -0.219 4.634 1.00 91.12 94 ASN A CA 1
ATOM 754 C C . ASN A 1 94 ? -12.099 0.661 4.345 1.00 91.12 94 ASN A C 1
ATOM 756 O O . ASN A 1 94 ? -12.103 1.849 4.672 1.00 91.12 94 ASN A O 1
ATOM 760 N N . LYS A 1 95 ? -11.032 0.102 3.763 1.00 94.38 95 LYS A N 1
ATOM 761 C CA . LYS A 1 95 ? -9.885 0.871 3.264 1.00 94.38 95 LYS A CA 1
ATOM 762 C C . LYS A 1 95 ? -10.139 1.294 1.821 1.00 94.38 95 LYS A C 1
ATOM 764 O O . LYS A 1 95 ? -10.783 0.573 1.064 1.00 94.38 95 LYS A O 1
ATOM 769 N N . VAL A 1 96 ? -9.577 2.433 1.423 1.00 96.62 96 VAL A N 1
ATOM 770 C CA . VAL A 1 96 ? -9.503 2.795 0.002 1.00 96.62 96 VAL A CA 1
ATOM 771 C C . VAL A 1 96 ? -8.389 1.965 -0.623 1.00 96.62 96 VAL A C 1
ATOM 773 O O . VAL A 1 96 ? -7.228 2.072 -0.222 1.00 96.62 96 VAL A O 1
ATOM 776 N N . ILE A 1 97 ? -8.756 1.120 -1.582 1.00 97.50 97 ILE A N 1
ATOM 777 C CA . ILE A 1 97 ? -7.848 0.212 -2.280 1.00 97.50 97 ILE A CA 1
ATOM 778 C C . ILE A 1 97 ? -8.029 0.439 -3.774 1.00 97.50 97 ILE A C 1
ATOM 780 O O . ILE A 1 97 ? -9.131 0.291 -4.295 1.00 97.50 97 ILE A O 1
ATOM 784 N N . VAL A 1 98 ? -6.955 0.822 -4.456 1.00 97.25 98 VAL A N 1
ATOM 785 C CA . VAL A 1 98 ? -6.990 1.185 -5.877 1.00 97.25 98 VAL A CA 1
ATOM 786 C C . VAL A 1 98 ? -6.013 0.314 -6.642 1.00 97.25 98 VAL A C 1
ATOM 788 O O . VAL A 1 98 ? -4.854 0.182 -6.250 1.00 97.25 98 VAL A O 1
ATOM 791 N N . TYR A 1 99 ? -6.470 -0.247 -7.756 1.00 97.44 99 TYR A N 1
ATOM 792 C CA . TYR A 1 99 ? -5.635 -0.994 -8.684 1.00 97.44 99 TYR A CA 1
ATOM 793 C C . TYR A 1 99 ? -5.431 -0.202 -9.981 1.00 97.44 99 TYR A C 1
ATOM 795 O O . TYR A 1 99 ? -6.366 0.394 -10.511 1.00 97.44 99 TYR A O 1
ATOM 803 N N . LYS A 1 100 ? -4.202 -0.218 -10.499 1.00 95.25 100 LYS A N 1
ATOM 804 C CA . LYS A 1 100 ? -3.818 0.349 -11.796 1.00 95.25 100 LYS A CA 1
ATOM 805 C C . LYS A 1 100 ? -2.938 -0.652 -12.548 1.00 95.25 100 LYS A C 1
ATOM 807 O O . LYS A 1 100 ? -1.973 -1.160 -11.970 1.00 95.25 100 LYS A O 1
ATOM 812 N N . HIS A 1 101 ? -3.238 -0.903 -13.822 1.00 92.69 101 HIS A N 1
ATOM 813 C CA . HIS A 1 101 ? -2.371 -1.681 -14.713 1.00 92.69 101 HIS A CA 1
ATOM 814 C C . HIS A 1 101 ? -1.042 -0.947 -14.935 1.00 92.69 101 HIS A C 1
ATOM 816 O O . HIS A 1 101 ? -1.035 0.271 -15.119 1.00 92.69 101 HIS A O 1
ATOM 822 N N . LEU A 1 102 ? 0.067 -1.684 -14.866 1.00 89.69 102 LEU A N 1
ATOM 823 C CA . LEU A 1 102 ? 1.408 -1.198 -15.182 1.00 89.69 102 LEU A CA 1
ATOM 824 C C . LEU A 1 102 ? 2.055 -2.175 -16.160 1.00 89.69 102 LEU A C 1
ATOM 826 O O . LEU A 1 102 ? 1.842 -3.381 -16.035 1.00 89.69 102 LEU A O 1
ATOM 830 N N . GLU A 1 103 ? 2.874 -1.643 -17.056 1.00 89.19 103 GLU A N 1
ATOM 831 C CA . GLU A 1 103 ? 3.798 -2.432 -17.862 1.00 89.19 103 GLU A CA 1
ATOM 832 C C . GLU A 1 103 ? 5.049 -2.759 -17.047 1.00 89.19 103 GLU A C 1
ATOM 834 O O . GLU A 1 103 ? 5.468 -1.979 -16.181 1.00 89.19 103 GLU A O 1
ATOM 839 N N . HIS A 1 104 ? 5.654 -3.905 -17.342 1.00 85.19 104 HIS A N 1
ATOM 840 C CA . HIS A 1 104 ? 6.961 -4.265 -16.825 1.00 85.19 104 HIS A CA 1
ATOM 841 C C . HIS A 1 104 ? 7.936 -4.392 -17.983 1.00 85.19 104 HIS A C 1
ATOM 843 O O . HIS A 1 104 ? 7.729 -5.152 -18.928 1.00 85.19 104 HIS A O 1
ATOM 849 N N . TRP A 1 105 ? 8.987 -3.585 -17.922 1.00 89.12 105 TRP A N 1
ATOM 850 C CA . TRP A 1 105 ? 9.999 -3.538 -18.959 1.00 89.12 105 TRP A CA 1
ATOM 851 C C . TRP A 1 105 ? 11.241 -4.268 -18.480 1.00 89.12 105 TRP A C 1
ATOM 853 O O . TRP A 1 105 ? 11.806 -3.939 -17.434 1.00 89.12 105 TRP A O 1
ATOM 863 N N . HIS A 1 106 ? 11.683 -5.221 -19.288 1.00 83.88 106 HIS A N 1
ATOM 864 C CA . HIS A 1 106 ? 12.993 -5.831 -19.159 1.00 83.88 106 HIS A CA 1
ATOM 865 C C . HIS A 1 106 ? 13.921 -5.214 -20.201 1.00 83.88 106 HIS A C 1
ATOM 867 O O . HIS A 1 106 ? 13.611 -5.201 -21.391 1.00 83.88 106 HIS A O 1
ATOM 873 N N . ILE A 1 107 ? 15.056 -4.686 -19.741 1.00 86.25 107 ILE A N 1
ATOM 874 C CA . ILE A 1 107 ? 16.092 -4.132 -20.614 1.00 86.25 107 ILE A CA 1
ATOM 875 C C . ILE A 1 107 ? 17.179 -5.188 -20.788 1.00 86.25 107 ILE A C 1
ATOM 877 O O . ILE A 1 107 ? 17.829 -5.572 -19.811 1.00 86.25 107 ILE A O 1
ATOM 881 N N . HIS A 1 108 ? 17.379 -5.654 -22.019 1.00 83.38 108 HIS A N 1
ATOM 882 C CA . HIS A 1 108 ? 18.432 -6.616 -22.349 1.00 83.38 108 HIS A CA 1
ATOM 883 C C . HIS A 1 108 ? 19.725 -5.913 -22.796 1.00 83.38 108 HIS A C 1
ATOM 885 O O . HIS A 1 108 ? 19.751 -4.712 -23.087 1.00 83.38 108 HIS A O 1
ATOM 891 N N . HIS A 1 109 ? 20.834 -6.661 -22.836 1.00 79.31 109 HIS A N 1
ATOM 892 C CA . HIS A 1 109 ? 22.091 -6.166 -23.402 1.00 79.31 109 HIS A CA 1
ATOM 893 C C . HIS A 1 109 ? 21.862 -5.700 -24.848 1.00 79.31 109 HIS A C 1
ATOM 895 O O . HIS A 1 109 ? 21.384 -6.478 -25.662 1.00 79.31 109 HIS A O 1
ATOM 901 N N . GLY A 1 110 ? 22.197 -4.439 -25.147 1.00 81.62 110 GLY A N 1
ATOM 902 C CA . GLY A 1 110 ? 21.898 -3.798 -26.438 1.00 81.62 110 GLY A CA 1
ATOM 903 C C . GLY A 1 110 ? 20.799 -2.727 -26.392 1.00 81.62 110 GLY A C 1
ATOM 904 O O . GLY A 1 110 ? 20.609 -2.044 -27.389 1.00 81.62 110 GLY A O 1
ATOM 905 N N . ALA A 1 111 ? 20.160 -2.518 -25.229 1.00 74.75 111 ALA A N 1
ATOM 906 C CA . ALA A 1 111 ? 19.069 -1.556 -24.997 1.00 74.75 111 ALA A CA 1
ATOM 907 C C . ALA A 1 111 ? 17.710 -1.928 -25.622 1.00 74.75 111 ALA A C 1
ATOM 909 O O . ALA A 1 111 ? 16.805 -1.094 -25.664 1.00 74.75 111 ALA A O 1
ATOM 910 N N . ASP A 1 112 ? 17.538 -3.186 -26.024 1.00 75.62 112 ASP A N 1
ATOM 911 C CA . ASP A 1 112 ? 16.236 -3.707 -26.432 1.00 75.62 112 ASP A CA 1
ATOM 912 C C . ASP A 1 112 ? 15.278 -3.763 -25.232 1.00 75.62 112 ASP A C 1
ATOM 914 O O . ASP A 1 112 ? 15.632 -4.246 -24.148 1.00 75.62 112 ASP A O 1
ATOM 918 N N . ILE A 1 113 ? 14.058 -3.261 -25.441 1.00 74.88 113 ILE A N 1
ATOM 919 C CA . ILE A 1 113 ? 12.969 -3.279 -24.462 1.00 74.88 113 ILE A CA 1
ATOM 920 C C . ILE A 1 113 ? 12.065 -4.463 -24.781 1.00 74.88 113 ILE A C 1
ATOM 922 O O . ILE A 1 113 ? 11.425 -4.494 -25.832 1.00 74.88 113 ILE A O 1
ATOM 926 N N . VAL A 1 114 ? 11.967 -5.404 -23.847 1.00 73.50 114 VAL A N 1
ATOM 927 C CA . VAL A 1 114 ? 10.927 -6.433 -23.872 1.00 73.50 114 VAL A CA 1
ATOM 928 C C . VAL A 1 114 ? 9.837 -6.011 -22.900 1.00 73.50 114 VAL A C 1
ATOM 930 O O . VAL A 1 114 ? 10.052 -5.915 -21.687 1.00 73.50 114 VAL A O 1
ATOM 933 N N . THR A 1 115 ? 8.665 -5.720 -23.451 1.00 68.25 115 THR A N 1
ATOM 934 C CA . THR A 1 115 ? 7.449 -5.471 -22.684 1.00 68.25 115 THR A CA 1
ATOM 935 C C . THR A 1 115 ? 6.831 -6.809 -22.308 1.00 68.25 115 THR A C 1
ATOM 937 O O . THR A 1 115 ? 6.417 -7.569 -23.182 1.00 68.25 115 THR A O 1
ATOM 940 N N . SER A 1 116 ? 6.746 -7.084 -21.014 1.00 64.19 116 SER A N 1
ATOM 941 C CA . SER A 1 116 ? 5.876 -8.126 -20.486 1.00 64.19 116 SER A CA 1
ATOM 942 C C . SER A 1 116 ? 4.726 -7.414 -19.788 1.00 64.19 116 SER A C 1
ATOM 944 O O . SER A 1 116 ? 4.933 -6.590 -18.887 1.00 64.19 116 SER A O 1
ATOM 946 N N . ASP A 1 117 ? 3.498 -7.690 -20.224 1.00 60.84 117 ASP A N 1
ATOM 947 C CA . ASP A 1 117 ? 2.356 -7.399 -19.371 1.00 60.84 117 ASP A CA 1
ATOM 948 C C . ASP A 1 117 ? 2.568 -8.160 -18.058 1.00 60.84 117 ASP A C 1
ATOM 950 O O . ASP A 1 117 ? 3.035 -9.295 -18.059 1.00 60.84 117 ASP A O 1
ATOM 954 N N . MET A 1 118 ? 2.207 -7.572 -16.914 1.00 60.78 118 MET A N 1
ATOM 955 C CA . MET A 1 118 ? 2.220 -8.272 -15.613 1.00 60.78 118 MET A CA 1
ATOM 956 C C . MET A 1 118 ? 1.111 -9.350 -15.523 1.00 60.78 118 MET A C 1
ATOM 958 O O . MET A 1 118 ? 0.498 -9.550 -14.471 1.00 60.78 118 MET A O 1
ATOM 962 N N . VAL A 1 119 ? 0.804 -9.981 -16.651 1.00 49.03 119 VAL A N 1
ATOM 963 C CA . VAL A 1 119 ? -0.176 -11.027 -16.902 1.00 49.03 119 VAL A CA 1
ATOM 964 C C . VAL A 1 119 ? 0.632 -12.187 -17.483 1.00 49.03 119 VAL A C 1
ATOM 966 O O . VAL A 1 119 ? 1.386 -11.978 -18.426 1.00 49.03 119 VAL A O 1
ATOM 969 N N . GLU A 1 120 ? 0.541 -13.360 -16.858 1.00 48.75 120 GLU A N 1
ATOM 970 C CA . GLU A 1 120 ? 1.368 -14.544 -17.133 1.00 48.75 120 GLU A CA 1
ATOM 971 C C . GLU A 1 120 ? 1.728 -14.757 -18.616 1.00 48.75 120 GLU A C 1
ATOM 973 O O . GLU A 1 120 ? 0.851 -14.841 -19.477 1.00 48.75 120 GLU A O 1
ATOM 978 N N . GLU A 1 121 ? 3.012 -15.012 -18.892 1.00 42.72 121 GLU A N 1
ATOM 979 C CA . GLU A 1 121 ? 3.367 -15.894 -20.002 1.00 42.72 121 GLU A CA 1
ATOM 980 C C . GLU A 1 121 ? 2.852 -17.298 -19.666 1.00 42.72 121 GLU A C 1
ATOM 982 O O . GLU A 1 121 ? 3.443 -18.040 -18.876 1.00 42.72 121 GLU A O 1
ATOM 987 N N . HIS A 1 122 ? 1.728 -17.671 -20.273 1.00 36.78 122 HIS A N 1
ATOM 988 C CA . HIS A 1 122 ? 1.274 -19.051 -20.294 1.00 36.78 122 HIS A CA 1
ATOM 989 C C . HIS A 1 122 ? 2.297 -19.866 -21.097 1.00 36.78 122 HIS A C 1
ATOM 991 O O . HIS A 1 122 ? 2.334 -19.814 -22.326 1.00 36.78 122 HIS A O 1
ATOM 997 N N . LYS A 1 123 ? 3.176 -20.593 -20.404 1.00 38.28 123 LYS A N 1
ATOM 998 C CA . LYS A 1 123 ? 4.125 -21.507 -21.042 1.00 38.28 123 LYS A CA 1
ATOM 999 C C . LYS A 1 123 ? 3.318 -22.618 -21.731 1.00 38.28 123 LYS A C 1
ATOM 1001 O O . LYS A 1 123 ? 2.601 -23.329 -21.023 1.00 38.28 123 LYS A O 1
ATOM 1006 N N . PRO A 1 124 ? 3.399 -22.805 -23.062 1.00 35.22 124 PRO A N 1
ATOM 1007 C CA . PRO A 1 124 ? 2.729 -23.930 -23.690 1.00 35.22 124 PRO A CA 1
ATOM 1008 C C . PRO A 1 124 ? 3.315 -25.218 -23.109 1.00 35.22 124 PRO A C 1
ATOM 1010 O O . PRO A 1 124 ? 4.536 -25.401 -23.056 1.00 35.22 124 PRO A O 1
ATOM 1013 N N . LEU A 1 125 ? 2.428 -26.088 -22.625 1.00 41.59 125 LEU A N 1
ATOM 1014 C CA . LEU A 1 125 ? 2.74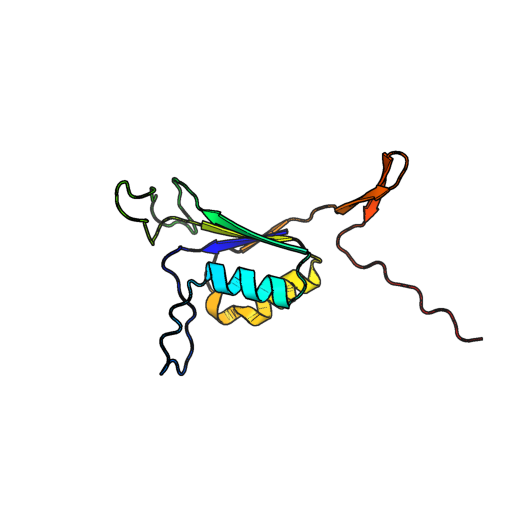7 -27.483 -22.363 1.00 41.59 125 LEU A CA 1
ATOM 1015 C C . LEU A 1 125 ? 3.333 -28.046 -23.657 1.00 41.59 125 LEU A C 1
ATOM 1017 O O . LEU A 1 125 ? 2.650 -28.114 -24.674 1.00 41.59 125 LEU A O 1
ATOM 1021 N N . VAL A 1 126 ? 4.620 -28.383 -23.619 1.00 50.47 126 VAL A N 1
ATOM 1022 C CA . VAL A 1 126 ? 5.269 -29.153 -24.677 1.00 50.47 126 VAL A CA 1
ATOM 1023 C C . VAL A 1 126 ? 4.481 -30.453 -24.789 1.00 50.47 126 VAL A C 1
ATOM 1025 O O . VAL A 1 126 ? 4.380 -31.191 -23.807 1.00 50.47 126 VAL A O 1
ATOM 1028 N N . GLU A 1 127 ? 3.865 -30.678 -25.949 1.00 44.06 127 GLU A N 1
ATOM 1029 C CA . GLU A 1 127 ? 3.162 -31.918 -26.253 1.00 44.06 127 GLU A CA 1
ATOM 1030 C C . GLU A 1 127 ? 4.114 -33.091 -26.006 1.00 44.06 127 GLU A C 1
ATOM 1032 O O . GLU A 1 127 ? 5.222 -33.142 -26.544 1.00 44.06 127 GLU A O 1
ATOM 1037 N N . ALA A 1 128 ? 3.696 -34.004 -25.131 1.00 44.09 128 ALA A N 1
ATOM 1038 C CA . ALA A 1 128 ? 4.367 -35.273 -24.938 1.00 44.09 128 ALA A CA 1
ATOM 1039 C C . ALA A 1 128 ? 4.184 -36.097 -26.219 1.00 44.09 128 ALA A C 1
ATOM 1041 O O . ALA A 1 128 ? 3.082 -36.573 -26.494 1.00 44.09 128 ALA A O 1
ATOM 1042 N N . GLY A 1 129 ? 5.256 -36.198 -27.005 1.00 45.44 129 GLY A N 1
ATOM 1043 C CA . GLY A 1 129 ? 5.443 -37.256 -27.996 1.00 45.44 129 GLY A CA 1
ATOM 1044 C C . GLY A 1 129 ? 5.936 -38.537 -27.343 1.00 45.44 129 GLY A C 1
ATOM 1045 O O . GLY A 1 129 ? 6.678 -38.433 -26.338 1.00 45.44 129 GLY A O 1
#

Solvent-accessible surface area (backbone atoms only — not comparable to full-atom values): 7826 Å² total; per-residue (Å²): 53,39,39,40,44,47,39,66,60,42,53,62,86,62,98,79,66,89,57,92,69,78,50,39,35,68,60,50,53,40,52,50,36,56,74,71,66,40,76,41,61,47,77,47,80,57,61,64,42,55,58,92,90,48,68,81,30,53,59,45,92,89,50,84,43,44,74,26,37,27,35,40,39,36,36,49,39,61,68,62,54,51,50,52,48,61,77,42,36,86,81,50,62,94,44,55,69,48,77,47,94,58,81,41,75,46,76,46,95,89,74,49,77,47,80,42,63,50,57,82,85,78,74,76,78,77,79,85,125

Secondary structure (DSSP, 8-state):
-EEEEE-TT-B---TT--S----BHHHHHHHHHHHTT-SEEEEEEPSEE--T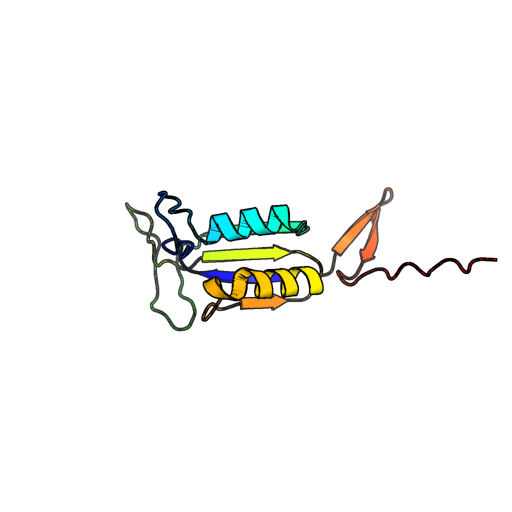T---EE--SSS--TTS-EEEEEES-HHHHHHHHHHTHHHHTT-EEEE---EEEEEPTTS-EEEEESS----------